Protein AF-A0A0M5KT79-F1 (afdb_monomer_lite)

Foldseek 3Di:
DLLLLLVVCVVVVAADEAEEQDPVVQVVSCVVRPPRYHYDHDDVVVVVVLLVRLVVPPAQAQEEEDEDQPHDLVSQLSNVVSYDAEYEYEHELVQQDCPVVDHDDPVPDDDGDDDDYEYEYEAAAPVQHGDDSNQSSVQSVVCRVVSYYYYDHDSPPVVSHHDD

Sequence (164 aa):
MLRPAVDELVRGGSTVIAVARSAADLQILAAEHPGTVTGIAVDYRDADRFLRLLQSVHTPASAAIVYIPSAEPAALSTLRSLVRGPVVQVLTSHVADPAGGEPFTFENLPQPPGQPWYRLVLGWSKTGAWHSPDEISAAAVAVLRQKRDGQLGELRPWTDRPEA

Secondary structure (DSSP, 8-state):
--HHHHHHHHHTT--EEEEES-HHHHHHHHHHSTTTEEEEE--TTSHHHHHHHHHT-SS-BS-EEEE-TT--HHHHHHHHHTBSS-EEEEEEGGGG-GGG-SPP-GGGSPPPSSSSEEEEEE-B-TTS-PPPHHHHHHHHHHHHHHTS-EEESB--SGGGPPP-

Radius of gyration: 16.09 Å; chains: 1; bounding box: 35×32×40 Å

Structure (mmCIF, N/CA/C/O backbone):
data_AF-A0A0M5KT79-F1
#
_entry.id   AF-A0A0M5KT79-F1
#
loop_
_atom_site.group_PDB
_atom_site.id
_atom_site.type_symbol
_atom_site.label_atom_id
_atom_site.label_alt_id
_atom_site.label_comp_id
_atom_site.label_asym_id
_atom_site.label_entity_id
_atom_site.label_seq_id
_atom_site.pdbx_PDB_ins_code
_atom_site.Cartn_x
_atom_site.Cartn_y
_atom_site.Cartn_z
_atom_site.occupancy
_atom_site.B_iso_or_equiv
_atom_site.auth_seq_id
_atom_site.auth_comp_id
_atom_site.auth_asym_id
_atom_site.auth_atom_id
_atom_site.pdbx_PDB_model_num
ATOM 1 N N . MET A 1 1 ? 7.516 0.289 5.147 1.00 86.06 1 MET A N 1
ATOM 2 C CA . MET A 1 1 ? 6.081 0.575 5.378 1.00 86.06 1 MET A CA 1
ATOM 3 C C . MET A 1 1 ? 5.668 1.686 4.424 1.00 86.06 1 MET A C 1
ATOM 5 O O . MET A 1 1 ? 6.500 2.544 4.160 1.00 86.06 1 MET A O 1
ATOM 9 N N . LEU A 1 2 ? 4.437 1.680 3.907 1.00 92.31 2 LEU A N 1
ATOM 10 C CA . LEU A 1 2 ? 3.915 2.733 3.021 1.00 92.31 2 LEU A CA 1
ATOM 11 C C . LEU A 1 2 ? 3.451 3.953 3.835 1.00 92.31 2 LEU A C 1
ATOM 13 O O . LEU A 1 2 ? 2.263 4.252 3.898 1.00 92.31 2 LEU A O 1
ATOM 17 N N . ARG A 1 3 ? 4.384 4.614 4.529 1.00 95.44 3 ARG A N 1
ATOM 18 C CA . ARG A 1 3 ? 4.072 5.733 5.431 1.00 95.44 3 ARG A CA 1
ATOM 19 C C . ARG A 1 3 ? 3.353 6.899 4.726 1.00 95.44 3 ARG A C 1
ATOM 21 O O . ARG A 1 3 ? 2.299 7.274 5.230 1.00 95.44 3 ARG A O 1
ATOM 28 N N . PRO A 1 4 ? 3.781 7.368 3.535 1.00 97.44 4 PRO A N 1
ATOM 29 C CA . PRO A 1 4 ? 3.063 8.445 2.846 1.00 97.44 4 PRO A CA 1
ATOM 30 C C . PRO A 1 4 ? 1.607 8.092 2.485 1.00 97.44 4 PRO A C 1
ATOM 32 O O . PRO A 1 4 ? 0.744 8.967 2.458 1.00 97.44 4 PRO A O 1
ATOM 35 N N . ALA A 1 5 ? 1.289 6.807 2.268 1.00 97.44 5 ALA A N 1
ATOM 36 C CA . ALA A 1 5 ? -0.093 6.374 2.038 1.00 97.44 5 ALA A CA 1
ATOM 37 C C . ALA A 1 5 ? -0.946 6.522 3.306 1.00 97.44 5 ALA A C 1
ATOM 39 O O . ALA A 1 5 ? -2.118 6.882 3.217 1.00 97.44 5 ALA A O 1
ATOM 40 N N . VAL A 1 6 ? -0.363 6.268 4.485 1.00 97.50 6 VAL A N 1
ATOM 41 C CA . VAL A 1 6 ? -1.035 6.500 5.771 1.00 97.50 6 VAL A CA 1
ATOM 42 C C . VAL A 1 6 ? -1.345 7.982 5.934 1.00 97.50 6 VAL A C 1
ATOM 44 O O . VAL A 1 6 ? -2.501 8.324 6.173 1.00 97.50 6 VAL A O 1
ATOM 47 N N . ASP A 1 7 ? -0.352 8.848 5.719 1.00 97.38 7 ASP A N 1
ATOM 48 C CA . ASP A 1 7 ? -0.519 10.301 5.826 1.00 97.38 7 ASP A CA 1
ATOM 49 C C . ASP A 1 7 ? -1.629 10.804 4.890 1.00 97.38 7 ASP A C 1
ATOM 51 O O . ASP A 1 7 ? -2.467 11.626 5.269 1.00 97.38 7 ASP A O 1
ATOM 55 N N . GLU A 1 8 ? -1.683 10.276 3.664 1.00 97.56 8 GLU A N 1
ATOM 56 C CA . GLU A 1 8 ? -2.728 10.624 2.708 1.00 97.56 8 GLU A CA 1
ATOM 57 C C . GLU A 1 8 ? -4.125 10.160 3.125 1.00 97.56 8 GLU A C 1
ATOM 59 O O . GLU A 1 8 ? -5.088 10.922 2.981 1.00 97.56 8 GLU A O 1
ATOM 64 N N . LEU A 1 9 ? -4.255 8.936 3.636 1.00 97.44 9 LEU A N 1
ATOM 65 C CA . LEU A 1 9 ? -5.536 8.397 4.088 1.00 97.44 9 LEU A CA 1
ATOM 66 C C . LEU A 1 9 ? -6.055 9.142 5.325 1.00 97.44 9 LEU A C 1
ATOM 68 O O . LEU A 1 9 ? -7.237 9.492 5.364 1.00 97.44 9 LEU A O 1
ATOM 72 N N . VAL A 1 10 ? -5.177 9.449 6.285 1.00 97.88 10 VAL A N 1
ATOM 73 C CA . VAL A 1 10 ? -5.517 10.230 7.487 1.00 97.88 10 VAL A CA 1
ATOM 74 C C . VAL A 1 10 ? -5.952 11.643 7.112 1.00 97.88 10 VAL A C 1
ATOM 76 O O . VAL A 1 10 ? -7.009 12.097 7.546 1.00 97.88 10 VAL A O 1
ATOM 79 N N . ARG A 1 11 ? -5.216 12.323 6.223 1.00 97.19 11 ARG A N 1
ATOM 80 C CA . ARG A 1 11 ? -5.609 13.642 5.695 1.00 97.19 11 ARG A CA 1
ATOM 81 C C . ARG A 1 11 ? -6.950 13.609 4.954 1.00 97.19 11 ARG A C 1
ATOM 83 O O . ARG A 1 11 ? -7.656 14.611 4.924 1.00 97.19 11 ARG A O 1
ATOM 90 N N . GLY A 1 12 ? -7.313 12.467 4.370 1.00 96.19 12 GLY A N 1
ATOM 91 C CA . GLY A 1 12 ? -8.632 12.214 3.785 1.00 96.19 12 GLY A CA 1
ATOM 92 C C . GLY A 1 12 ? -9.738 11.891 4.800 1.00 96.19 12 GLY A C 1
ATOM 93 O O . GLY A 1 12 ? -10.849 11.576 4.380 1.00 96.19 12 GLY A O 1
ATOM 94 N N . GLY A 1 13 ? -9.452 11.931 6.105 1.00 97.19 13 GLY A N 1
ATOM 95 C CA . GLY A 1 13 ? -10.401 11.660 7.189 1.00 97.19 13 GLY A CA 1
ATOM 96 C C . GLY A 1 13 ? -10.543 10.183 7.570 1.00 97.19 13 GLY A C 1
ATOM 97 O O . GLY A 1 13 ? -11.469 9.832 8.298 1.00 97.19 13 GLY A O 1
ATOM 98 N N . SER A 1 14 ? -9.666 9.303 7.078 1.00 96.69 14 SER A N 1
ATOM 99 C CA . SER A 1 14 ? -9.708 7.877 7.425 1.00 96.69 14 SER A CA 1
ATOM 100 C C . SER A 1 14 ? -8.984 7.599 8.740 1.00 96.69 14 SER A C 1
ATOM 102 O O . SER A 1 14 ? -7.947 8.192 9.027 1.00 96.69 14 SER A O 1
ATOM 104 N N . THR A 1 15 ? -9.477 6.625 9.503 1.00 96.38 15 THR A N 1
ATOM 105 C CA . THR A 1 15 ? -8.672 5.947 10.523 1.00 96.38 15 THR A CA 1
ATOM 106 C C . THR A 1 15 ? -7.890 4.809 9.872 1.00 96.38 15 THR A C 1
ATOM 108 O O . THR A 1 15 ? -8.377 4.157 8.945 1.00 96.38 15 THR A O 1
ATOM 111 N N . VAL A 1 16 ? -6.657 4.579 10.320 1.00 96.44 16 VAL A N 1
ATOM 112 C CA . VAL A 1 16 ? -5.735 3.636 9.679 1.00 96.44 16 VAL A CA 1
ATOM 113 C C . VAL A 1 16 ? -5.186 2.646 10.694 1.00 96.44 16 VAL A C 1
ATOM 115 O O . VAL A 1 16 ? -4.693 3.018 11.756 1.00 96.44 16 VAL A O 1
ATOM 118 N N . ILE A 1 17 ? -5.217 1.368 10.328 1.00 95.56 17 ILE A N 1
ATOM 119 C CA . ILE A 1 17 ? -4.467 0.322 11.020 1.00 95.56 17 ILE A CA 1
ATOM 120 C C . ILE A 1 17 ? -3.193 0.080 10.216 1.00 95.56 17 ILE A C 1
ATOM 122 O O . ILE A 1 17 ? -3.240 -0.451 9.106 1.00 95.56 17 ILE A O 1
ATOM 126 N N . ALA A 1 18 ? -2.059 0.509 10.760 1.00 95.56 18 ALA A N 1
ATOM 127 C CA . ALA A 1 18 ? -0.757 0.343 10.134 1.00 95.56 18 ALA A CA 1
ATOM 128 C C . ALA A 1 18 ? -0.108 -0.952 10.632 1.00 95.56 18 ALA A C 1
ATOM 130 O O . ALA A 1 18 ? 0.058 -1.154 11.833 1.00 95.56 18 ALA A O 1
ATOM 131 N N . VAL A 1 19 ? 0.281 -1.826 9.705 1.00 93.62 19 VAL A N 1
ATOM 132 C CA . VAL A 1 19 ? 0.884 -3.126 10.023 1.00 93.62 19 VAL A CA 1
ATOM 133 C C . VAL A 1 19 ? 2.290 -3.181 9.439 1.00 93.62 19 VAL A C 1
ATOM 135 O O . VAL A 1 19 ? 2.482 -2.991 8.237 1.00 93.62 19 VAL A O 1
ATOM 138 N N . ALA A 1 20 ? 3.289 -3.409 10.289 1.00 94.56 20 ALA A N 1
ATOM 139 C CA . ALA A 1 20 ? 4.694 -3.469 9.889 1.00 94.56 20 ALA A CA 1
ATOM 140 C C . ALA A 1 20 ? 5.531 -4.264 10.901 1.00 94.56 20 ALA A C 1
ATOM 142 O O . ALA A 1 20 ? 5.099 -4.514 12.020 1.00 94.56 20 ALA A O 1
ATOM 143 N N . ARG A 1 21 ? 6.768 -4.624 10.531 1.00 94.25 21 ARG A N 1
ATOM 144 C CA . ARG A 1 21 ? 7.691 -5.349 11.426 1.00 94.25 21 ARG A CA 1
ATOM 145 C C . ARG A 1 21 ? 8.261 -4.478 12.553 1.00 94.25 21 ARG A C 1
ATOM 147 O O . ARG A 1 21 ? 8.496 -4.981 13.645 1.00 94.25 21 ARG A O 1
ATOM 154 N N . SER A 1 22 ? 8.520 -3.195 12.287 1.00 95.94 22 SER A N 1
ATOM 155 C CA . SER A 1 22 ? 9.170 -2.286 13.241 1.00 95.94 22 SER A CA 1
ATOM 156 C C . SER A 1 22 ? 8.146 -1.684 14.201 1.00 95.94 22 SER A C 1
ATOM 158 O O . SER A 1 22 ? 7.347 -0.835 13.810 1.00 95.94 22 SER A O 1
ATOM 160 N N . ALA A 1 23 ? 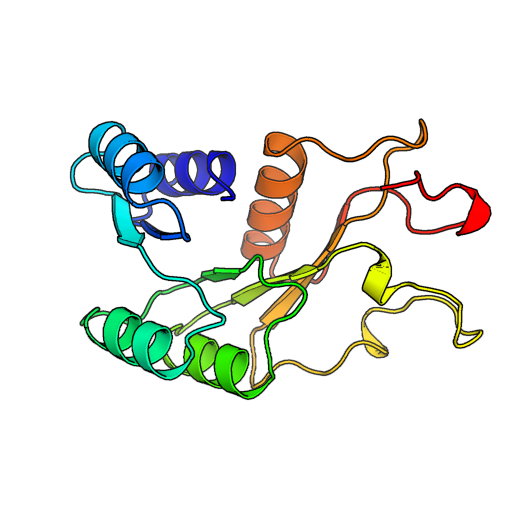8.180 -2.107 15.466 1.00 96.06 23 ALA A N 1
ATOM 161 C CA . ALA A 1 23 ? 7.346 -1.514 16.511 1.00 96.06 23 ALA A CA 1
ATOM 162 C C . ALA A 1 23 ? 7.689 -0.035 16.752 1.00 96.06 23 ALA A C 1
ATOM 164 O O . ALA A 1 23 ? 6.783 0.766 16.960 1.00 96.06 23 ALA A O 1
ATOM 165 N N . ALA A 1 24 ? 8.973 0.329 16.674 1.00 96.88 24 ALA A N 1
ATOM 166 C CA . ALA A 1 24 ? 9.430 1.704 16.861 1.00 96.88 24 ALA A CA 1
ATOM 167 C C . ALA A 1 24 ? 8.866 2.640 15.779 1.00 96.88 24 ALA A C 1
ATOM 169 O O . ALA A 1 24 ? 8.297 3.680 16.105 1.00 96.88 24 ALA A O 1
ATOM 170 N N . ASP A 1 25 ? 8.928 2.239 14.504 1.00 96.31 25 ASP A N 1
ATOM 171 C CA . ASP A 1 25 ? 8.399 3.056 13.400 1.00 96.31 25 ASP A CA 1
ATOM 172 C C . ASP A 1 25 ? 6.884 3.250 13.525 1.00 96.31 25 ASP A C 1
ATOM 174 O O . ASP A 1 25 ? 6.359 4.321 13.228 1.00 96.31 25 ASP A O 1
ATOM 178 N N . LEU A 1 26 ? 6.173 2.211 13.975 1.00 97.00 26 LEU A N 1
ATOM 179 C CA . LEU A 1 26 ? 4.730 2.264 14.200 1.00 97.00 26 LEU A CA 1
ATOM 180 C C . LEU A 1 26 ? 4.358 3.156 15.385 1.00 97.00 26 LEU A C 1
ATOM 182 O O . LEU A 1 26 ? 3.347 3.848 15.318 1.00 97.00 26 LEU A O 1
ATOM 186 N N . GLN A 1 27 ? 5.158 3.159 16.453 1.00 96.88 27 GLN A N 1
ATOM 187 C CA . GLN A 1 27 ? 4.960 4.060 17.590 1.00 96.88 27 GLN A CA 1
ATOM 188 C C . GLN A 1 27 ? 5.155 5.521 17.182 1.00 96.88 27 GLN A C 1
ATOM 190 O O . GLN A 1 27 ? 4.326 6.355 17.535 1.00 96.88 27 GLN A O 1
ATOM 195 N N . ILE A 1 28 ? 6.199 5.816 16.399 1.00 97.44 28 ILE A N 1
ATOM 196 C CA . ILE A 1 28 ? 6.429 7.155 15.838 1.00 97.44 28 ILE A CA 1
ATOM 197 C C . ILE A 1 28 ? 5.232 7.573 14.978 1.00 97.44 28 ILE A C 1
ATOM 199 O O . ILE A 1 28 ? 4.657 8.633 15.202 1.00 97.44 28 ILE A O 1
ATOM 203 N N . LEU A 1 29 ? 4.795 6.707 14.059 1.00 97.12 29 LEU A N 1
ATOM 204 C CA . LEU A 1 29 ? 3.662 6.996 13.181 1.00 97.12 29 LEU A CA 1
ATOM 205 C C . LEU A 1 29 ? 2.356 7.238 13.958 1.00 97.12 29 LEU A C 1
ATOM 207 O O . LEU A 1 29 ? 1.598 8.145 13.631 1.00 97.12 29 LEU A O 1
ATOM 211 N N . ALA A 1 30 ? 2.082 6.440 14.991 1.00 97.12 30 ALA A N 1
ATOM 212 C CA . ALA A 1 30 ? 0.899 6.622 15.828 1.00 97.12 30 ALA A CA 1
ATOM 213 C C . ALA A 1 30 ? 0.962 7.920 16.653 1.00 97.12 30 ALA A C 1
ATOM 215 O O . ALA A 1 30 ? -0.066 8.563 16.857 1.00 97.12 30 ALA A O 1
ATOM 216 N N . ALA A 1 31 ? 2.154 8.322 17.106 1.00 97.38 31 ALA A N 1
ATOM 217 C CA . ALA A 1 31 ? 2.356 9.572 17.836 1.00 97.38 31 ALA A CA 1
ATOM 218 C C . ALA A 1 31 ? 2.168 10.815 16.949 1.00 97.38 31 ALA A C 1
ATOM 220 O O . ALA A 1 31 ? 1.687 11.838 17.429 1.00 97.38 31 ALA A O 1
ATOM 221 N N . GLU A 1 32 ? 2.509 10.725 15.663 1.00 97.69 32 GLU A N 1
ATOM 222 C CA . GLU A 1 32 ? 2.282 11.791 14.678 1.00 97.69 32 GLU A CA 1
ATOM 223 C C . GLU A 1 32 ? 0.802 11.964 14.312 1.00 97.69 32 GLU A C 1
ATOM 225 O O . GLU A 1 32 ? 0.380 13.060 13.948 1.00 97.69 32 GLU A O 1
ATOM 230 N N . HIS A 1 33 ? 0.007 10.899 14.458 1.00 97.31 33 HIS A N 1
ATOM 231 C CA . HIS A 1 33 ? -1.411 10.851 14.090 1.00 97.31 33 HIS A CA 1
ATOM 232 C C . HIS A 1 33 ? -2.288 10.354 15.256 1.00 97.31 33 HIS A C 1
ATOM 234 O O . HIS A 1 33 ? -2.954 9.310 15.152 1.00 97.31 33 HIS A O 1
ATOM 240 N N . PRO A 1 34 ? -2.312 11.076 16.392 1.00 96.19 34 PRO A N 1
ATOM 241 C CA . PRO A 1 34 ? -2.954 10.607 17.613 1.00 96.19 34 PRO A CA 1
ATOM 242 C C . PRO A 1 34 ? -4.456 10.379 17.406 1.00 96.19 34 PRO A C 1
ATOM 244 O O . PRO A 1 34 ? -5.171 11.223 16.868 1.00 96.19 34 PRO A O 1
ATOM 247 N N . GLY A 1 35 ? -4.940 9.210 17.831 1.00 94.19 35 GLY A N 1
ATOM 248 C CA . GLY A 1 35 ? -6.353 8.824 17.739 1.00 94.19 35 GLY A CA 1
ATOM 249 C C . GLY A 1 35 ? -6.836 8.410 16.343 1.00 94.19 35 GLY A C 1
ATOM 250 O O . GLY A 1 35 ? -7.972 7.957 16.221 1.00 94.19 35 GLY A O 1
ATOM 251 N N . THR A 1 36 ? -6.000 8.514 15.304 1.00 96.69 36 THR A N 1
ATOM 252 C CA . THR A 1 36 ? -6.371 8.133 13.927 1.00 96.69 36 THR A CA 1
ATOM 253 C C . THR A 1 36 ? -5.563 6.957 13.391 1.00 96.69 36 THR A C 1
ATOM 255 O O . THR A 1 36 ? -6.098 6.184 12.596 1.00 96.69 36 THR A O 1
ATOM 258 N N . VAL A 1 37 ? -4.326 6.759 13.861 1.00 96.69 37 VAL A N 1
ATOM 259 C CA . VAL A 1 37 ? -3.491 5.609 13.488 1.00 96.69 37 VAL A CA 1
ATOM 260 C C . VAL A 1 37 ? -3.334 4.634 14.654 1.00 96.69 37 VAL A C 1
ATOM 262 O O . VAL A 1 37 ? -2.928 5.007 15.751 1.00 96.69 37 VAL A O 1
ATOM 265 N N . THR A 1 38 ? -3.609 3.354 14.396 1.00 95.06 38 THR A N 1
ATOM 266 C CA . THR A 1 38 ? -3.293 2.237 15.299 1.00 95.06 38 THR A CA 1
ATOM 267 C C .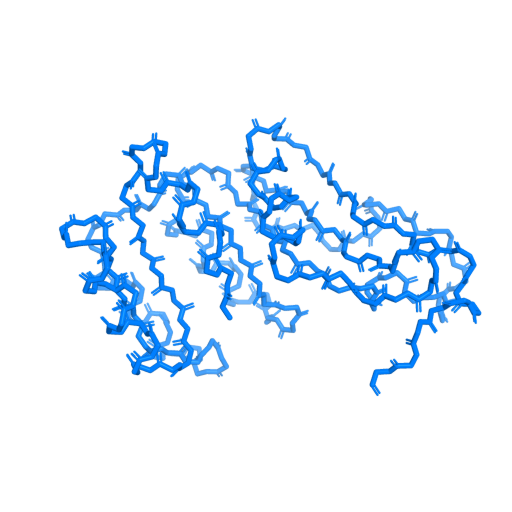 THR A 1 38 ? -2.210 1.365 14.672 1.00 95.06 38 THR A C 1
ATOM 269 O O . THR A 1 38 ? -2.399 0.824 13.585 1.00 95.06 38 THR A O 1
ATOM 272 N N . GLY A 1 39 ? -1.066 1.224 15.343 1.00 94.75 39 GLY A N 1
ATOM 273 C CA . GLY A 1 39 ? 0.046 0.396 14.874 1.00 94.75 39 GLY A CA 1
ATOM 274 C C . GLY A 1 39 ? -0.022 -1.043 15.392 1.00 94.75 39 GLY A C 1
ATOM 275 O O . GLY A 1 39 ? -0.207 -1.260 16.586 1.00 94.75 39 GLY A O 1
ATOM 276 N N . ILE A 1 40 ? 0.189 -2.028 14.515 1.00 94.00 40 ILE A N 1
ATOM 277 C CA . ILE A 1 40 ? 0.316 -3.449 14.866 1.00 94.00 40 ILE A CA 1
ATOM 278 C C . ILE A 1 40 ? 1.674 -3.961 14.385 1.00 94.00 40 ILE A C 1
ATOM 280 O O . ILE A 1 40 ? 1.917 -4.112 13.185 1.00 94.00 40 ILE A O 1
ATOM 284 N N . ALA A 1 41 ? 2.566 -4.231 15.339 1.00 95.38 41 ALA A N 1
ATOM 285 C CA . ALA A 1 41 ? 3.907 -4.725 15.059 1.00 95.38 41 ALA A CA 1
ATOM 286 C C . ALA A 1 41 ? 3.901 -6.247 14.856 1.00 95.38 41 ALA A C 1
ATOM 288 O O . ALA A 1 41 ? 3.804 -7.010 15.822 1.00 95.38 41 ALA A O 1
ATOM 289 N N . VAL A 1 42 ? 3.996 -6.695 13.604 1.00 92.38 42 VAL A N 1
ATOM 290 C CA . VAL A 1 42 ? 4.007 -8.119 13.251 1.00 92.38 42 VAL A CA 1
ATOM 291 C C . VAL A 1 42 ? 4.669 -8.367 11.894 1.00 92.38 42 VAL A C 1
ATOM 293 O O . VAL A 1 42 ? 4.592 -7.546 10.979 1.00 92.38 42 VAL A O 1
ATOM 296 N N . ASP A 1 43 ? 5.342 -9.511 11.764 1.00 89.81 43 ASP A N 1
ATOM 297 C CA . ASP A 1 43 ? 5.834 -10.026 10.486 1.00 89.81 43 ASP A CA 1
ATOM 298 C C . ASP A 1 43 ? 4.765 -10.936 9.877 1.00 89.81 43 ASP A C 1
ATOM 300 O O . ASP A 1 43 ? 4.328 -11.886 10.521 1.00 89.81 43 ASP A O 1
ATOM 304 N N . TYR A 1 44 ? 4.351 -10.668 8.637 1.00 84.75 44 TYR A N 1
ATOM 305 C CA . TYR A 1 44 ? 3.343 -11.485 7.952 1.00 84.75 44 TYR A CA 1
ATOM 306 C C . TYR A 1 44 ? 3.816 -12.926 7.698 1.00 84.75 44 TYR A C 1
ATOM 308 O O . TYR A 1 44 ? 2.996 -13.788 7.395 1.00 84.75 44 TYR A O 1
ATOM 316 N N . ARG A 1 45 ? 5.127 -13.188 7.807 1.00 85.06 45 ARG A N 1
ATOM 317 C CA . ARG A 1 45 ? 5.715 -14.531 7.691 1.00 85.06 45 ARG A CA 1
ATOM 318 C C . ARG A 1 45 ? 5.447 -15.408 8.917 1.00 85.06 45 ARG A C 1
ATOM 320 O O . ARG A 1 45 ? 5.522 -16.624 8.810 1.00 85.06 45 ARG A O 1
ATOM 327 N N . ASP A 1 46 ? 5.109 -14.813 10.060 1.00 87.88 46 ASP A N 1
ATOM 328 C CA . ASP A 1 46 ? 4.550 -15.533 11.209 1.00 87.88 46 ASP A CA 1
ATOM 329 C C . ASP A 1 46 ? 3.024 -15.531 11.068 1.00 87.88 46 ASP A C 1
ATOM 331 O O . ASP A 1 46 ? 2.329 -14.699 11.658 1.00 87.88 46 ASP A O 1
ATOM 335 N N . ALA A 1 47 ? 2.517 -16.416 10.201 1.00 80.31 47 ALA A N 1
ATOM 336 C CA . ALA A 1 47 ? 1.108 -16.447 9.819 1.00 80.31 47 ALA A CA 1
ATOM 337 C C . ALA A 1 47 ? 0.199 -16.519 11.054 1.00 80.31 47 ALA A C 1
ATOM 339 O O . ALA A 1 47 ? -0.651 -15.657 11.238 1.00 80.31 47 ALA A O 1
ATOM 340 N N . ASP A 1 48 ? 0.432 -17.457 11.970 1.00 84.56 48 ASP A N 1
ATOM 341 C CA . ASP A 1 48 ?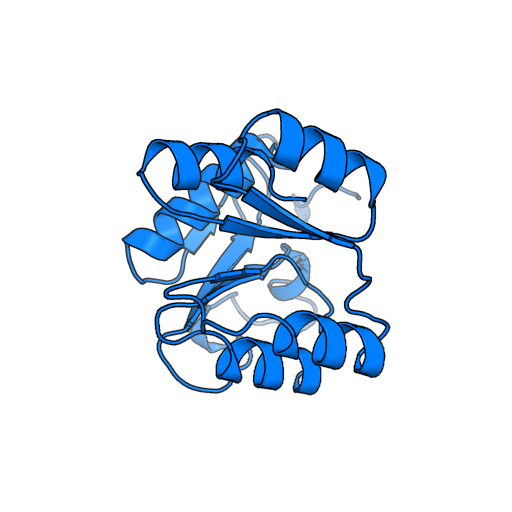 -0.388 -17.624 13.172 1.00 84.56 48 ASP A CA 1
ATOM 342 C C . ASP A 1 48 ? -0.458 -16.360 14.036 1.00 84.56 48 ASP A C 1
ATOM 344 O O . ASP A 1 48 ? -1.531 -15.966 14.508 1.00 84.56 48 ASP A O 1
ATOM 348 N N . ARG A 1 49 ? 0.678 -15.690 14.257 1.00 89.06 49 ARG A N 1
ATOM 349 C CA . ARG A 1 49 ? 0.704 -14.442 15.025 1.00 89.06 49 ARG A CA 1
ATOM 350 C C . ARG A 1 49 ? 0.055 -13.290 14.268 1.00 89.06 49 ARG A C 1
ATOM 352 O O . ARG A 1 49 ? -0.664 -12.505 14.887 1.00 89.06 49 ARG A O 1
ATOM 359 N N . PHE A 1 50 ? 0.293 -13.193 12.964 1.00 85.94 50 PHE A N 1
ATOM 360 C CA . PHE A 1 50 ? -0.319 -12.201 12.083 1.00 85.94 50 PHE A CA 1
ATOM 361 C C . PHE A 1 50 ? -1.844 -12.293 12.130 1.00 85.94 50 PHE A C 1
ATOM 363 O O . PHE A 1 50 ? -2.515 -11.294 12.388 1.00 85.94 50 PHE A O 1
ATOM 370 N N . LEU A 1 51 ? -2.381 -13.506 11.996 1.00 82.06 51 LEU A N 1
ATOM 371 C CA . LEU A 1 51 ? -3.811 -13.791 12.057 1.00 82.06 51 LEU A CA 1
ATOM 372 C C . LEU A 1 51 ? -4.415 -13.379 13.398 1.00 82.06 51 LEU A C 1
ATOM 374 O O . LEU A 1 51 ? -5.364 -12.597 13.425 1.00 82.06 51 LEU A O 1
ATOM 378 N N . ARG A 1 52 ? -3.837 -13.845 14.512 1.00 87.50 52 ARG A N 1
ATOM 379 C CA . ARG A 1 52 ? -4.340 -13.522 15.857 1.00 87.50 52 ARG A CA 1
ATOM 380 C C . ARG A 1 52 ? -4.357 -12.021 16.124 1.00 87.50 52 ARG A C 1
ATOM 382 O O . ARG A 1 52 ? -5.326 -11.508 16.678 1.00 87.50 52 ARG A O 1
ATOM 389 N N . LEU A 1 53 ? -3.293 -11.313 15.740 1.00 89.44 53 LEU A N 1
ATOM 390 C CA . LEU A 1 53 ? -3.208 -9.873 15.971 1.00 89.44 53 LEU A CA 1
ATOM 391 C C . LEU A 1 53 ? -4.210 -9.105 15.115 1.00 89.44 53 LEU A C 1
ATOM 393 O O . LEU A 1 53 ? -4.891 -8.226 15.638 1.00 89.44 53 LEU A O 1
ATOM 397 N N . LEU A 1 54 ? -4.367 -9.452 13.839 1.00 82.56 54 LEU A N 1
ATOM 398 C CA . LEU A 1 54 ? -5.366 -8.785 13.011 1.00 82.56 54 LEU A CA 1
ATOM 399 C C . LEU A 1 54 ? -6.809 -9.104 13.436 1.00 82.56 54 LEU A C 1
ATOM 401 O O . LEU A 1 54 ? -7.659 -8.224 13.374 1.00 82.56 54 LEU A O 1
ATOM 405 N N . GLN A 1 55 ? -7.086 -10.314 13.929 1.00 83.75 55 GLN A N 1
ATOM 406 C CA . GLN A 1 55 ? -8.400 -10.684 14.477 1.00 83.75 55 GLN A CA 1
ATOM 407 C C . GLN A 1 55 ? -8.732 -9.969 15.793 1.00 83.75 55 GLN A C 1
ATOM 409 O O . GLN A 1 55 ? -9.906 -9.811 16.122 1.00 83.75 55 GLN A O 1
ATOM 414 N N . SER A 1 56 ? -7.720 -9.518 16.544 1.00 85.69 56 SER A N 1
ATOM 415 C CA . SER A 1 56 ? -7.934 -8.703 17.750 1.00 85.69 56 SER A CA 1
ATOM 416 C C . SER A 1 56 ? -8.501 -7.313 17.440 1.00 85.69 56 SER A C 1
ATOM 418 O O . SER A 1 56 ? -9.049 -6.653 18.321 1.00 85.69 56 SER A O 1
ATOM 420 N N . VAL A 1 57 ? -8.440 -6.881 16.177 1.00 82.44 57 VAL A N 1
ATOM 421 C CA . VAL A 1 57 ? -9.116 -5.672 15.715 1.00 82.44 57 VAL A CA 1
ATOM 422 C C . VAL A 1 57 ? -10.610 -5.968 15.553 1.00 82.44 57 VAL A C 1
ATOM 424 O O . VAL A 1 57 ? -11.032 -6.664 14.635 1.00 82.44 57 VAL A O 1
ATOM 427 N N . HIS A 1 58 ? -11.434 -5.400 16.432 1.00 68.50 58 HIS A N 1
ATOM 428 C CA . HIS A 1 58 ? -12.873 -5.692 16.491 1.00 68.50 58 HIS A CA 1
ATOM 429 C C . HIS A 1 58 ? -13.705 -5.165 15.308 1.00 68.50 58 HIS A C 1
ATOM 431 O O . HIS A 1 58 ? -14.852 -5.579 15.136 1.00 68.50 58 HIS A O 1
ATOM 437 N N . THR A 1 59 ? -13.146 -4.280 14.480 1.00 79.88 59 THR A N 1
ATOM 438 C CA . THR A 1 59 ? -13.863 -3.660 13.360 1.00 79.88 59 THR A CA 1
ATOM 439 C C . THR A 1 59 ? -13.198 -4.025 12.036 1.00 79.88 59 THR A C 1
ATOM 441 O O . THR A 1 59 ? -12.052 -3.630 11.814 1.00 79.88 59 THR A O 1
ATOM 444 N N . PRO A 1 60 ? -13.905 -4.720 11.124 1.00 83.94 60 PRO A N 1
ATOM 445 C CA . PRO A 1 60 ? -13.396 -4.971 9.782 1.00 83.94 60 PRO A CA 1
ATOM 446 C C . PRO A 1 60 ? -13.076 -3.666 9.052 1.00 83.94 60 PRO A C 1
ATOM 448 O O . PRO A 1 60 ? -13.879 -2.727 9.066 1.00 83.94 60 PRO A O 1
ATOM 451 N N . ALA A 1 61 ? -11.934 -3.623 8.371 1.00 91.06 61 ALA A N 1
ATOM 452 C CA . ALA A 1 61 ? -11.517 -2.450 7.617 1.00 91.06 61 ALA A CA 1
ATOM 453 C C . ALA A 1 61 ? -12.435 -2.228 6.404 1.00 91.06 61 ALA A C 1
ATOM 455 O O . ALA A 1 61 ? -12.892 -3.175 5.761 1.00 91.06 61 ALA A O 1
ATOM 456 N N . SER A 1 62 ? -12.707 -0.974 6.049 1.00 94.19 62 SER A N 1
ATOM 457 C CA . SER A 1 62 ? -13.493 -0.643 4.851 1.00 94.19 62 SER A CA 1
ATOM 458 C C . SER A 1 62 ? -12.702 -0.830 3.553 1.00 94.19 62 SER A C 1
ATOM 460 O O . SER A 1 62 ? -13.303 -1.008 2.498 1.00 94.19 62 SER A O 1
ATOM 462 N N . ALA A 1 63 ? -11.372 -0.817 3.630 1.00 95.62 63 ALA A N 1
ATOM 463 C CA . ALA A 1 63 ? -10.439 -0.965 2.522 1.00 95.62 63 ALA A CA 1
ATOM 464 C C . ALA A 1 63 ? -9.054 -1.384 3.046 1.00 95.62 63 ALA A C 1
ATOM 466 O O . ALA A 1 63 ? -8.774 -1.220 4.234 1.00 95.62 63 ALA A O 1
ATOM 467 N N . ALA A 1 64 ? -8.177 -1.879 2.170 1.00 95.00 64 ALA A N 1
ATOM 468 C CA . ALA A 1 64 ? -6.783 -2.155 2.521 1.00 95.00 64 ALA A CA 1
ATOM 469 C C . ALA A 1 64 ? -5.813 -1.866 1.370 1.00 95.00 64 ALA A C 1
ATOM 471 O O . ALA A 1 64 ? -6.143 -2.063 0.204 1.00 95.00 64 ALA A O 1
ATOM 472 N N . ILE A 1 65 ? -4.591 -1.460 1.720 1.00 96.06 65 ILE A N 1
ATOM 473 C CA . ILE A 1 65 ? -3.427 -1.434 0.828 1.00 96.06 65 ILE A CA 1
ATOM 474 C C . ILE A 1 65 ? -2.383 -2.363 1.439 1.00 96.06 65 ILE A C 1
ATOM 476 O O . ILE A 1 65 ? -2.028 -2.210 2.608 1.00 96.06 65 ILE A O 1
ATOM 480 N N . VAL A 1 66 ? -1.897 -3.331 0.666 1.00 93.19 66 VAL A N 1
ATOM 481 C CA . VAL A 1 66 ? -1.021 -4.393 1.165 1.00 93.19 66 VAL A CA 1
ATOM 482 C C . VAL A 1 66 ? 0.246 -4.474 0.330 1.00 93.19 66 VAL A C 1
ATOM 484 O O . VAL A 1 66 ? 0.194 -4.679 -0.878 1.00 93.19 66 VAL A O 1
ATOM 487 N N . TYR A 1 67 ? 1.402 -4.324 0.976 1.00 92.69 67 TYR A N 1
ATOM 488 C CA . TYR A 1 67 ? 2.707 -4.539 0.352 1.00 92.69 67 TYR A CA 1
ATOM 489 C C . TYR A 1 67 ? 3.353 -5.790 0.942 1.00 92.69 67 TYR A C 1
ATOM 491 O O . TYR A 1 67 ? 4.116 -5.733 1.905 1.00 92.69 67 TYR A O 1
ATOM 499 N N . ILE A 1 68 ? 2.970 -6.931 0.376 1.00 84.12 68 ILE A N 1
ATOM 500 C CA . ILE A 1 68 ? 3.402 -8.271 0.782 1.00 84.12 68 ILE A CA 1
ATOM 501 C C . ILE A 1 68 ? 3.707 -9.097 -0.477 1.00 84.12 68 ILE A C 1
ATOM 503 O O . ILE A 1 68 ? 2.965 -10.017 -0.817 1.00 84.12 68 ILE A O 1
ATOM 507 N N . PRO A 1 69 ? 4.769 -8.742 -1.224 1.00 78.06 69 PRO A N 1
ATOM 508 C CA . PRO A 1 69 ? 5.021 -9.302 -2.554 1.00 78.06 69 PRO A CA 1
ATOM 509 C C . PRO A 1 69 ? 5.261 -10.820 -2.551 1.00 78.06 69 PRO A C 1
ATOM 511 O O . PRO A 1 69 ? 5.081 -11.459 -3.579 1.00 78.06 69 PRO A O 1
ATOM 514 N N . SER A 1 70 ? 5.622 -11.398 -1.404 1.00 79.00 70 SER A N 1
ATOM 515 C CA . SER A 1 70 ? 5.835 -12.836 -1.211 1.00 79.00 70 SER A CA 1
ATOM 516 C C . SER A 1 70 ? 4.858 -13.455 -0.203 1.00 79.00 70 SER A C 1
ATOM 518 O O . SER A 1 70 ? 5.205 -14.423 0.468 1.00 79.00 70 SER A O 1
ATOM 520 N N . ALA A 1 71 ? 3.669 -12.872 -0.016 1.00 78.06 71 ALA A N 1
ATOM 521 C CA . ALA A 1 71 ? 2.663 -13.483 0.848 1.00 78.06 71 ALA A CA 1
ATOM 522 C C . ALA A 1 71 ? 2.104 -14.772 0.243 1.00 78.06 71 ALA A C 1
ATOM 524 O O . ALA A 1 71 ? 1.737 -14.825 -0.930 1.00 78.06 71 ALA A O 1
ATOM 525 N N . GLU A 1 72 ? 1.967 -15.784 1.092 1.00 80.12 72 GLU A N 1
ATOM 526 C CA . GLU A 1 72 ? 1.300 -17.028 0.738 1.00 80.12 72 GLU A CA 1
ATOM 527 C C . GLU A 1 72 ? -0.219 -16.824 0.559 1.00 80.12 72 GLU A C 1
ATOM 529 O O . GLU A 1 72 ? -0.817 -15.964 1.223 1.00 80.12 72 GLU A O 1
ATOM 534 N N . PRO A 1 73 ? -0.892 -17.648 -0.269 1.00 80.12 73 PRO A N 1
ATOM 535 C CA . PRO A 1 73 ? -2.337 -17.552 -0.497 1.00 80.12 73 PRO A CA 1
ATOM 536 C C . PRO A 1 73 ? -3.191 -17.570 0.782 1.00 80.12 73 PRO A C 1
ATOM 538 O O . PRO A 1 73 ? -4.226 -16.900 0.847 1.00 80.12 73 PRO A O 1
ATOM 541 N N . ALA A 1 74 ? -2.760 -18.293 1.821 1.00 76.69 74 ALA A N 1
ATOM 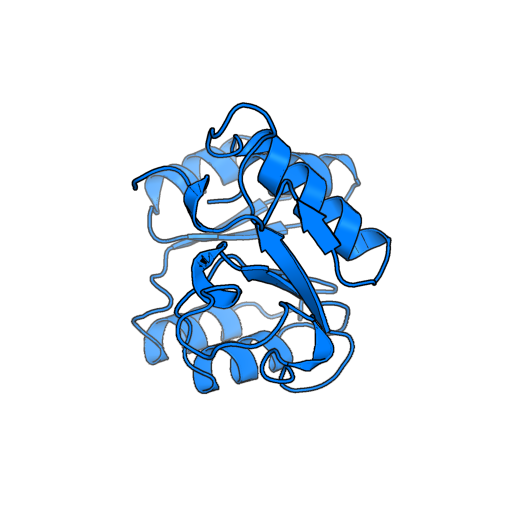542 C CA . ALA A 1 74 ? -3.456 -18.358 3.108 1.00 76.69 74 ALA A CA 1
ATOM 543 C C . ALA A 1 74 ? -3.455 -17.005 3.850 1.00 76.69 74 ALA A C 1
ATOM 545 O O . ALA A 1 74 ? -4.482 -16.588 4.398 1.00 76.69 74 ALA A O 1
ATOM 546 N N . ALA A 1 75 ? -2.333 -16.278 3.810 1.00 79.62 75 ALA A N 1
ATOM 547 C CA . ALA A 1 75 ? -2.223 -14.946 4.400 1.00 79.62 75 ALA A CA 1
ATOM 548 C C . ALA A 1 75 ? -3.124 -13.939 3.666 1.00 79.62 75 ALA A C 1
ATOM 550 O O . ALA A 1 75 ? -3.836 -13.164 4.307 1.00 79.62 75 ALA A O 1
ATOM 551 N N . LEU A 1 76 ? -3.164 -14.001 2.329 1.00 83.69 76 LEU A N 1
ATOM 552 C CA . LEU A 1 76 ? -4.050 -13.164 1.509 1.00 83.69 76 LEU A CA 1
ATOM 553 C C . LEU A 1 76 ? -5.531 -13.465 1.766 1.00 83.69 76 LEU A C 1
ATOM 555 O O . LEU A 1 76 ? -6.334 -12.542 1.896 1.00 83.69 76 LEU A O 1
ATOM 559 N N . SER A 1 77 ? -5.885 -14.746 1.890 1.00 82.62 77 SER A N 1
ATOM 560 C CA . SER A 1 77 ? -7.260 -15.181 2.167 1.00 82.62 77 SER A CA 1
ATOM 561 C C . SER A 1 77 ? -7.749 -14.692 3.524 1.00 82.62 77 SER A C 1
ATOM 563 O O . SER A 1 77 ? -8.894 -14.259 3.653 1.00 82.62 77 SER A O 1
ATOM 565 N N . THR A 1 78 ? -6.880 -14.687 4.535 1.00 80.00 78 THR A N 1
ATOM 566 C CA . THR A 1 78 ? -7.280 -14.135 5.829 1.00 80.00 78 THR A CA 1
ATOM 567 C C . THR A 1 78 ? -7.317 -12.616 5.819 1.00 80.00 78 THR A C 1
ATOM 569 O O . THR A 1 78 ? -8.242 -12.025 6.364 1.00 80.00 78 THR A O 1
ATOM 572 N N . LEU A 1 79 ? -6.376 -11.949 5.152 1.00 84.12 79 LEU A N 1
ATOM 573 C CA . LEU A 1 79 ? -6.473 -10.502 5.003 1.00 84.12 79 LEU A CA 1
ATOM 574 C C . LEU A 1 79 ? -7.795 -10.109 4.334 1.00 84.12 79 LEU A C 1
ATOM 576 O O . LEU A 1 79 ? -8.462 -9.182 4.790 1.00 84.12 79 LEU A O 1
ATOM 580 N N . ARG A 1 80 ? -8.221 -10.856 3.307 1.00 86.75 80 ARG A N 1
ATOM 581 C CA . ARG A 1 80 ? -9.516 -10.637 2.662 1.00 86.75 80 ARG A CA 1
ATOM 582 C C . ARG A 1 80 ? -10.669 -10.683 3.659 1.00 86.75 80 ARG A C 1
ATOM 584 O O . ARG A 1 80 ? -11.543 -9.826 3.559 1.00 86.75 80 ARG A O 1
ATOM 591 N N . SER A 1 81 ? -10.702 -11.655 4.573 1.00 84.88 81 SER A N 1
ATOM 592 C CA . SER A 1 81 ? -11.832 -11.835 5.499 1.00 84.88 81 SER A CA 1
ATOM 593 C C . SER A 1 81 ? -11.974 -10.694 6.513 1.00 84.88 81 SER A C 1
ATOM 595 O O . SER A 1 81 ? -13.052 -10.494 7.070 1.00 84.88 81 SER A O 1
ATOM 597 N N . LEU A 1 82 ? -10.916 -9.904 6.704 1.00 86.44 82 LEU A N 1
ATOM 598 C CA . LEU A 1 82 ? -10.871 -8.770 7.628 1.00 86.44 82 LEU A CA 1
ATOM 599 C C . LEU A 1 82 ? -11.183 -7.421 6.962 1.00 86.44 82 LEU A C 1
ATOM 601 O O . LEU A 1 82 ? -11.284 -6.401 7.647 1.00 86.44 82 LEU A O 1
ATOM 605 N N . VAL A 1 83 ? -11.360 -7.400 5.639 1.00 90.81 83 VAL A N 1
ATOM 606 C CA . VAL A 1 83 ? -11.641 -6.191 4.856 1.00 90.81 83 VAL A CA 1
ATOM 607 C C . VAL A 1 83 ? -13.014 -6.325 4.203 1.00 90.81 83 VAL A C 1
ATOM 609 O O . VAL A 1 83 ? -13.314 -7.312 3.545 1.00 90.81 83 VAL A O 1
ATOM 612 N N . ARG A 1 84 ? -13.894 -5.337 4.349 1.00 90.12 84 ARG A N 1
ATOM 613 C CA . ARG A 1 84 ? -15.233 -5.367 3.732 1.00 90.12 84 ARG A CA 1
ATOM 614 C C . ARG A 1 84 ? -15.229 -4.885 2.286 1.00 90.12 84 ARG A C 1
ATOM 616 O O . ARG A 1 84 ? -15.988 -5.405 1.474 1.00 90.12 84 ARG A O 1
ATOM 623 N N . GLY A 1 85 ? -14.404 -3.893 1.975 1.00 92.38 85 GLY A N 1
ATOM 624 C CA . GLY A 1 85 ? -14.361 -3.267 0.658 1.00 92.38 85 GLY A CA 1
ATOM 625 C C . GLY A 1 85 ? -13.097 -3.609 -0.133 1.00 92.38 85 GLY A C 1
ATOM 626 O O . GLY A 1 85 ? -12.621 -4.742 -0.056 1.00 92.38 85 GLY A O 1
ATOM 627 N N . PRO A 1 86 ? -12.594 -2.664 -0.946 1.00 94.69 86 PRO A N 1
ATOM 628 C CA . PRO A 1 86 ? -11.516 -2.929 -1.884 1.00 94.69 86 PRO A CA 1
ATOM 629 C C . PRO A 1 86 ? -10.180 -3.179 -1.189 1.00 94.69 86 PRO A C 1
ATOM 631 O O . PRO A 1 86 ? -9.791 -2.456 -0.270 1.00 94.69 86 PRO A O 1
ATOM 634 N N . VAL A 1 87 ? -9.456 -4.176 -1.688 1.00 94.00 87 VAL A N 1
ATOM 635 C CA . VAL A 1 87 ? -8.054 -4.424 -1.343 1.00 94.00 87 VAL A CA 1
ATOM 636 C 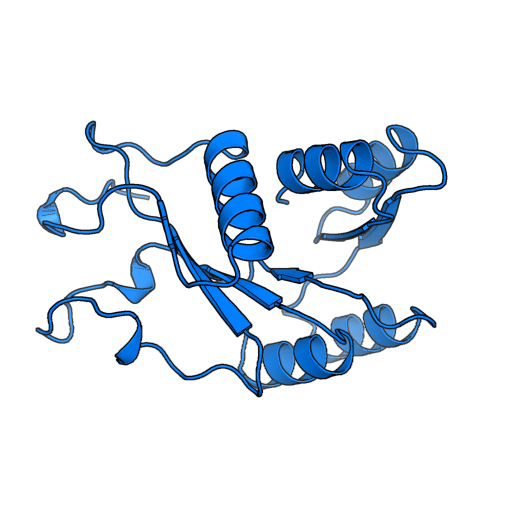C . VAL A 1 87 ? -7.180 -4.038 -2.529 1.00 94.00 87 VAL A C 1
ATOM 638 O O . VAL A 1 87 ? -7.509 -4.365 -3.664 1.00 94.00 87 VAL A O 1
ATOM 641 N N . VAL A 1 88 ? -6.068 -3.357 -2.272 1.00 94.94 88 VAL A N 1
ATOM 642 C CA . VAL A 1 88 ? -5.016 -3.094 -3.255 1.00 94.94 88 VAL A CA 1
ATOM 643 C C . VAL A 1 88 ? -3.762 -3.840 -2.855 1.00 94.94 88 VAL A C 1
ATOM 645 O O . VAL A 1 88 ? -3.165 -3.537 -1.824 1.00 94.94 88 VAL A O 1
ATOM 648 N N . GLN A 1 89 ? -3.335 -4.783 -3.684 1.00 93.50 89 GLN A N 1
ATOM 649 C CA . GLN A 1 89 ? -2.065 -5.473 -3.519 1.00 93.50 89 GLN A CA 1
ATOM 650 C C . GLN A 1 89 ? -0.976 -4.792 -4.339 1.00 93.50 89 GLN A C 1
ATOM 652 O O . GLN A 1 89 ? -1.059 -4.710 -5.562 1.00 93.50 89 GLN A O 1
ATOM 657 N N . VAL A 1 90 ? 0.059 -4.325 -3.652 1.00 94.69 90 VAL A N 1
ATOM 658 C CA . VAL A 1 90 ? 1.257 -3.750 -4.255 1.00 94.69 90 VAL A CA 1
ATOM 659 C C . VAL A 1 90 ? 2.252 -4.877 -4.522 1.00 94.69 90 VAL A C 1
ATOM 661 O O . VAL A 1 90 ? 2.689 -5.571 -3.601 1.00 94.69 90 VAL A O 1
ATOM 664 N N . LEU A 1 91 ? 2.591 -5.061 -5.793 1.00 92.69 91 LEU A N 1
ATOM 665 C CA . LEU A 1 91 ? 3.455 -6.109 -6.324 1.00 92.69 91 LEU A CA 1
ATOM 666 C C . LEU A 1 91 ? 4.714 -5.483 -6.923 1.00 92.69 91 LEU A C 1
ATOM 668 O O . LEU A 1 91 ? 4.659 -4.406 -7.510 1.00 92.69 91 LEU A O 1
ATOM 672 N N . THR A 1 92 ? 5.853 -6.156 -6.799 1.00 92.00 92 THR A N 1
ATOM 673 C CA . THR A 1 92 ? 7.097 -5.715 -7.446 1.00 92.00 92 THR A CA 1
ATOM 674 C C . THR A 1 92 ? 7.116 -6.116 -8.919 1.00 92.00 92 THR A C 1
ATOM 676 O O . THR A 1 92 ? 6.361 -6.993 -9.338 1.00 92.00 92 THR A O 1
ATOM 679 N N . SER A 1 93 ? 8.036 -5.542 -9.697 1.00 90.62 93 SER A N 1
ATOM 680 C CA . SER A 1 93 ? 8.237 -5.874 -11.116 1.00 90.62 93 SER A CA 1
ATOM 681 C C . SER A 1 93 ? 8.513 -7.354 -11.373 1.00 90.62 93 SER A C 1
ATOM 683 O O . SER A 1 93 ? 8.325 -7.811 -12.493 1.00 90.62 93 SER A O 1
ATOM 685 N N . HIS A 1 94 ? 8.906 -8.128 -10.357 1.00 88.50 94 HIS A N 1
ATOM 686 C CA . HIS A 1 94 ? 9.167 -9.562 -10.485 1.00 88.50 94 HIS A CA 1
ATOM 687 C C . HIS A 1 94 ? 7.953 -10.364 -10.974 1.00 88.50 94 HIS A C 1
ATOM 689 O O . HIS A 1 94 ? 8.122 -11.345 -11.685 1.00 88.50 94 HIS A O 1
ATOM 695 N N . VAL A 1 95 ? 6.723 -9.918 -10.692 1.00 86.38 95 VAL A N 1
ATOM 696 C CA . VAL A 1 95 ? 5.516 -10.578 -11.232 1.00 86.38 95 VAL A CA 1
ATOM 697 C C . VAL A 1 95 ? 5.372 -10.422 -12.750 1.00 86.38 95 VAL A C 1
ATOM 699 O O . VAL A 1 95 ? 4.531 -11.071 -13.363 1.00 86.38 95 VAL A O 1
ATOM 702 N N . ALA A 1 96 ? 6.176 -9.544 -13.350 1.00 86.12 96 ALA A N 1
ATOM 703 C CA . ALA A 1 96 ? 6.268 -9.325 -14.781 1.00 86.12 96 ALA A CA 1
ATOM 704 C C . ALA A 1 96 ? 7.540 -9.942 -15.390 1.00 86.12 96 ALA A C 1
ATOM 706 O O . ALA A 1 96 ? 7.853 -9.614 -16.532 1.00 86.12 96 ALA A O 1
ATOM 707 N N . ASP A 1 97 ? 8.290 -10.785 -14.677 1.00 86.38 97 ASP A N 1
ATOM 708 C CA . ASP A 1 97 ? 9.505 -11.420 -15.205 1.00 86.38 97 ASP A CA 1
ATOM 709 C C . ASP A 1 97 ? 9.193 -12.252 -16.473 1.00 86.38 97 ASP A C 1
ATOM 711 O O . ASP A 1 97 ? 8.319 -13.124 -16.443 1.00 86.38 97 ASP A O 1
ATOM 715 N N . PRO A 1 98 ? 9.859 -11.985 -17.615 1.00 74.25 98 PRO A N 1
ATOM 716 C CA . PRO A 1 98 ? 9.619 -12.678 -18.874 1.00 74.25 98 PRO A CA 1
ATOM 717 C C . PRO A 1 98 ? 10.201 -14.096 -18.930 1.00 74.25 98 PRO A C 1
ATOM 719 O O . PRO A 1 98 ? 10.139 -14.694 -19.999 1.00 74.25 98 PRO A O 1
ATOM 722 N N . ALA A 1 99 ? 10.747 -14.666 -17.848 1.00 67.88 99 ALA A N 1
ATOM 723 C CA . ALA A 1 99 ? 11.220 -16.057 -17.824 1.00 67.88 99 ALA A CA 1
ATOM 724 C C . ALA A 1 99 ? 10.170 -17.092 -18.312 1.00 67.88 99 ALA A C 1
ATOM 726 O O . ALA A 1 99 ? 10.537 -18.214 -18.654 1.00 67.88 99 ALA A O 1
ATOM 727 N N . GLY A 1 100 ? 8.884 -16.712 -18.403 1.00 56.31 100 GLY A N 1
ATOM 728 C CA . GLY A 1 100 ? 7.794 -17.480 -19.027 1.00 56.31 100 GLY A CA 1
ATOM 729 C C . GLY A 1 100 ? 7.398 -17.095 -20.468 1.00 56.31 100 GLY A C 1
ATOM 730 O O . GLY A 1 100 ? 6.422 -17.633 -20.974 1.00 56.31 100 GLY A O 1
ATOM 731 N N . GLY A 1 101 ? 8.097 -16.174 -21.141 1.00 53.66 101 GLY A N 1
ATOM 732 C CA . GLY A 1 101 ? 7.927 -15.851 -22.569 1.00 53.66 101 GLY A CA 1
ATOM 733 C C . GLY A 1 101 ? 6.696 -15.019 -22.968 1.00 53.66 101 GLY A C 1
ATOM 734 O O . GLY A 1 101 ? 6.596 -14.621 -24.127 1.00 53.66 101 GLY A O 1
ATOM 735 N N . GLU A 1 102 ? 5.780 -14.716 -22.048 1.00 60.03 102 GLU A N 1
ATOM 736 C CA . GLU A 1 102 ? 4.535 -14.001 -22.360 1.00 60.03 102 GLU A CA 1
ATOM 737 C C . GLU A 1 102 ? 4.610 -12.479 -22.109 1.00 60.03 102 GLU A C 1
ATOM 739 O O . GLU A 1 102 ? 5.353 -12.008 -21.233 1.00 60.03 102 GLU A O 1
ATOM 744 N N . PRO A 1 103 ? 3.838 -11.664 -22.860 1.00 69.44 103 PRO A N 1
ATOM 745 C CA . PRO A 1 103 ? 3.630 -10.266 -22.506 1.00 69.44 103 PRO A CA 1
ATOM 746 C C . PRO A 1 103 ? 2.967 -10.179 -21.127 1.00 69.44 103 PRO A C 1
ATOM 748 O O . PRO A 1 103 ? 2.034 -10.916 -20.820 1.00 69.44 103 PRO A O 1
ATOM 751 N N . PHE A 1 104 ? 3.441 -9.258 -20.287 1.00 77.12 104 PHE A N 1
ATOM 752 C CA . PHE A 1 104 ? 2.807 -9.015 -18.997 1.00 77.12 104 PHE A CA 1
ATOM 753 C C . PHE A 1 104 ? 1.382 -8.488 -19.210 1.00 77.12 104 PHE A C 1
ATOM 755 O O . PHE A 1 104 ? 1.186 -7.444 -19.835 1.00 77.12 104 PHE A O 1
ATOM 762 N N . THR A 1 105 ? 0.401 -9.186 -18.645 1.00 80.75 105 THR A N 1
ATOM 763 C CA . THR A 1 105 ? -0.978 -8.716 -18.511 1.00 80.75 105 THR A CA 1
ATOM 764 C C . THR A 1 105 ? -1.435 -8.938 -17.072 1.00 80.75 105 THR A C 1
ATOM 766 O O . THR A 1 105 ? -1.023 -9.886 -16.401 1.00 80.75 105 THR A O 1
ATOM 769 N N . PHE A 1 106 ? -2.320 -8.073 -16.578 1.00 81.69 106 PHE A N 1
ATOM 770 C CA . PHE A 1 106 ? -2.937 -8.268 -15.263 1.00 81.69 106 PHE A CA 1
ATOM 771 C C . PHE A 1 106 ? -3.815 -9.528 -15.209 1.00 81.69 106 PHE A C 1
ATOM 773 O O . PHE A 1 106 ? -4.043 -10.080 -14.134 1.00 81.69 106 PHE A O 1
ATOM 780 N N . GLU A 1 107 ? -4.313 -9.995 -16.352 1.00 80.31 107 GLU A N 1
ATOM 781 C CA . GLU A 1 107 ? -5.152 -11.194 -16.457 1.00 80.31 107 GLU A CA 1
ATOM 782 C C . GLU A 1 107 ? -4.375 -12.472 -16.122 1.00 80.31 107 GLU A C 1
ATOM 784 O O . GLU A 1 107 ? -4.940 -13.384 -15.520 1.00 80.31 107 GLU A O 1
ATOM 789 N N . ASN A 1 108 ? -3.072 -12.489 -16.413 1.00 72.50 108 ASN A N 1
ATOM 790 C CA . ASN A 1 108 ? -2.186 -13.626 -16.163 1.00 72.50 108 ASN A CA 1
ATOM 791 C C . ASN A 1 108 ? -1.732 -13.744 -14.696 1.00 72.50 108 ASN A C 1
ATOM 793 O O . ASN A 1 108 ? -1.146 -14.753 -14.306 1.00 72.50 108 ASN A O 1
ATOM 797 N N . LEU A 1 109 ? -1.984 -12.731 -13.860 1.00 74.56 109 LEU A N 1
ATOM 798 C CA . LEU A 1 109 ? -1.649 -12.790 -12.437 1.00 74.56 109 LEU A CA 1
ATOM 799 C C . LEU A 1 109 ? -2.677 -13.641 -11.670 1.00 74.56 109 LEU A C 1
ATOM 801 O O . LEU A 1 109 ? -3.875 -13.520 -11.948 1.00 74.56 109 LEU A O 1
ATOM 805 N N . PRO A 1 110 ? -2.253 -14.427 -10.654 1.00 69.06 110 PRO A N 1
ATOM 806 C CA . PRO A 1 110 ? -3.164 -15.203 -9.820 1.00 69.06 110 PRO A CA 1
ATOM 807 C C . PRO A 1 110 ? -4.337 -14.359 -9.323 1.00 69.06 110 PRO A C 1
ATOM 809 O O . PRO A 1 110 ? -4.157 -13.244 -8.821 1.00 69.06 110 PRO A O 1
ATOM 812 N N . GLN A 1 111 ? -5.546 -14.894 -9.489 1.00 68.44 111 GLN A N 1
ATOM 813 C CA . GLN A 1 111 ? -6.750 -14.198 -9.068 1.00 68.44 111 GLN A CA 1
ATOM 814 C C . GLN A 1 111 ? -6.786 -14.116 -7.537 1.00 68.44 111 GLN A C 1
ATOM 816 O O . GLN A 1 111 ? -6.560 -15.121 -6.855 1.00 68.44 111 GLN A O 1
ATOM 821 N N . PRO A 1 112 ? -7.063 -12.933 -6.979 1.00 69.69 112 PRO A N 1
ATOM 822 C CA . PRO A 1 112 ? -7.149 -12.761 -5.542 1.00 69.69 112 PRO A CA 1
ATOM 823 C C . PRO A 1 112 ? -8.363 -13.495 -4.951 1.00 69.69 112 PRO A C 1
ATOM 825 O O . PRO A 1 112 ? -9.362 -13.718 -5.645 1.00 69.69 112 PRO A O 1
ATOM 828 N N . PRO A 1 113 ? -8.317 -13.858 -3.656 1.00 68.75 113 PRO A N 1
ATOM 829 C CA . PRO A 1 113 ? -9.412 -14.556 -2.998 1.00 68.75 113 PRO A CA 1
ATOM 830 C C . PRO A 1 113 ? -10.605 -13.604 -2.828 1.00 68.75 113 PRO A C 1
ATOM 832 O O . PRO A 1 113 ? -10.669 -12.840 -1.874 1.00 68.75 113 PRO A O 1
ATOM 835 N N . GLY A 1 114 ? -11.560 -13.635 -3.757 1.00 71.44 114 GLY A N 1
ATOM 836 C CA . GLY A 1 114 ? -12.786 -12.832 -3.703 1.00 71.44 114 GLY A CA 1
ATOM 837 C C . GLY A 1 114 ? -12.621 -11.366 -4.131 1.00 71.44 114 GLY A C 1
ATOM 838 O O . GLY A 1 114 ? -11.537 -10.793 -4.126 1.00 71.44 114 GLY A O 1
ATOM 839 N N . GLN A 1 115 ? -13.737 -10.735 -4.496 1.00 73.75 115 GLN A N 1
ATOM 840 C CA . GLN A 1 115 ? -13.793 -9.368 -5.034 1.00 73.75 115 GLN A CA 1
ATOM 841 C C . GLN A 1 115 ? -14.451 -8.400 -4.027 1.00 73.75 115 GLN A C 1
ATOM 843 O O . GLN A 1 115 ? -15.208 -8.858 -3.161 1.00 73.75 115 GLN A O 1
ATOM 848 N N . PRO A 1 116 ? -14.181 -7.079 -4.080 1.00 87.12 116 PRO A N 1
ATOM 849 C CA . PRO A 1 116 ? -13.289 -6.370 -5.010 1.00 87.12 116 PRO A CA 1
ATOM 850 C C . PRO A 1 116 ? -11.807 -6.365 -4.578 1.00 87.12 116 PRO A C 1
ATOM 852 O O . PRO A 1 116 ? -11.495 -5.982 -3.450 1.00 87.12 116 PRO A O 1
AT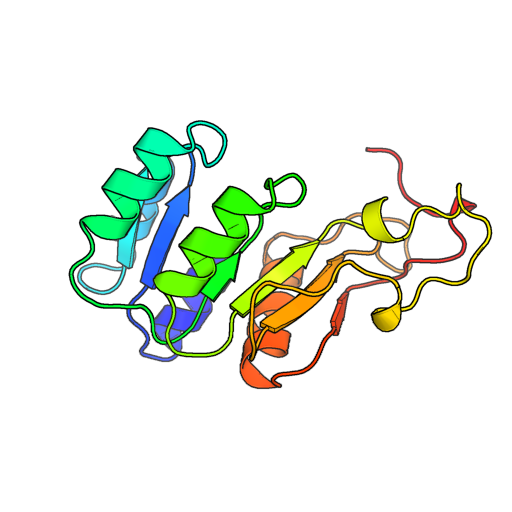OM 855 N N . TRP A 1 117 ? -10.892 -6.723 -5.483 1.00 91.12 117 TRP A N 1
ATOM 856 C CA . TRP A 1 117 ? -9.442 -6.715 -5.240 1.00 91.12 117 TRP A CA 1
ATOM 857 C C . TRP A 1 117 ? -8.678 -6.248 -6.480 1.00 91.12 117 TRP A C 1
ATOM 859 O O . TRP A 1 117 ? -8.892 -6.759 -7.577 1.00 91.12 117 TRP A O 1
ATOM 869 N N . TYR A 1 118 ? -7.769 -5.298 -6.280 1.00 93.12 118 TYR A N 1
ATOM 870 C CA . TYR A 1 118 ? -6.999 -4.626 -7.321 1.00 93.12 118 TYR A CA 1
ATOM 871 C C . TYR A 1 118 ? -5.501 -4.762 -7.071 1.00 93.12 118 TYR A C 1
ATOM 873 O O . TYR A 1 118 ? -5.048 -5.015 -5.953 1.00 93.12 118 TYR A O 1
ATOM 881 N N . ARG A 1 119 ? -4.716 -4.586 -8.124 1.00 92.69 119 ARG A N 1
ATOM 882 C CA . ARG A 1 119 ? -3.269 -4.781 -8.126 1.00 92.69 119 ARG A CA 1
ATOM 883 C C . ARG A 1 119 ? -2.582 -3.511 -8.591 1.00 92.69 119 ARG A C 1
ATOM 885 O O . ARG A 1 119 ? -2.962 -2.929 -9.602 1.00 92.69 119 ARG A O 1
ATOM 892 N N . LEU A 1 120 ? -1.551 -3.110 -7.861 1.00 95.69 120 LEU A N 1
ATOM 893 C CA . LEU A 1 120 ? -0.568 -2.140 -8.315 1.00 95.69 120 LEU A CA 1
ATOM 894 C C . LEU A 1 120 ? 0.731 -2.888 -8.608 1.00 95.69 120 LEU A C 1
ATOM 896 O O . LEU A 1 120 ? 1.338 -3.408 -7.675 1.00 95.69 120 LEU A O 1
ATOM 900 N N . VAL A 1 121 ? 1.180 -2.921 -9.863 1.00 94.81 121 VAL A N 1
ATOM 901 C CA . VAL A 1 121 ? 2.511 -3.455 -10.200 1.00 94.81 121 VAL A CA 1
ATOM 902 C C . VAL A 1 121 ? 3.523 -2.320 -10.307 1.00 94.81 121 VAL A C 1
ATOM 904 O O . VAL A 1 121 ? 3.323 -1.355 -11.047 1.00 94.81 121 VAL A O 1
ATOM 907 N N . LEU A 1 122 ? 4.607 -2.440 -9.544 1.00 95.44 122 LEU A N 1
ATOM 908 C CA . LEU A 1 122 ? 5.709 -1.486 -9.505 1.00 95.44 122 LEU A CA 1
ATOM 909 C C . LEU A 1 122 ? 6.754 -1.841 -10.561 1.00 95.44 122 LEU A C 1
ATOM 911 O O . LEU A 1 122 ? 7.437 -2.856 -10.449 1.00 95.44 122 LEU A O 1
ATOM 915 N N . GLY A 1 123 ? 6.880 -0.990 -11.566 1.00 94.50 123 GLY A N 1
ATOM 916 C CA . GLY A 1 123 ? 7.966 -0.967 -12.533 1.00 94.50 123 GLY A CA 1
ATOM 917 C C . GLY A 1 123 ? 9.130 -0.081 -12.094 1.00 94.50 123 GLY A C 1
ATOM 918 O O . GLY A 1 123 ? 9.293 0.225 -10.911 1.00 94.50 123 GLY A O 1
ATOM 919 N N . TRP A 1 124 ? 9.951 0.316 -13.061 1.00 94.38 124 TRP A N 1
ATOM 920 C CA . TRP A 1 124 ? 11.024 1.298 -12.894 1.00 94.38 124 TRP A CA 1
ATOM 921 C C . TRP A 1 124 ? 10.678 2.614 -13.593 1.00 94.38 124 TRP A C 1
ATOM 923 O O . TRP A 1 124 ? 9.820 2.676 -14.471 1.00 94.38 124 TRP A O 1
ATOM 933 N N . SER A 1 125 ? 11.334 3.700 -13.204 1.00 94.06 125 SER A N 1
ATOM 934 C CA . SER A 1 125 ? 11.175 4.991 -13.865 1.00 94.06 125 SER A CA 1
ATOM 935 C C . SER A 1 125 ? 11.756 4.962 -15.284 1.00 94.06 125 SER A C 1
ATOM 937 O O . SER A 1 125 ? 12.614 4.144 -15.602 1.00 94.06 125 SER A O 1
ATOM 939 N N . LYS A 1 126 ? 11.390 5.943 -16.119 1.00 88.69 126 LYS A N 1
ATOM 940 C CA . LYS A 1 126 ? 11.966 6.123 -17.469 1.00 88.69 126 LYS A CA 1
ATOM 941 C C . LYS A 1 126 ? 13.488 6.298 -17.490 1.00 88.69 126 LYS A C 1
ATOM 943 O O . LYS A 1 126 ? 14.109 6.185 -18.537 1.00 88.69 126 LYS A O 1
ATOM 948 N N . THR A 1 127 ? 14.082 6.648 -16.352 1.00 89.88 127 THR A N 1
ATOM 949 C CA . THR A 1 127 ? 15.534 6.796 -16.205 1.00 89.88 127 THR A CA 1
ATOM 950 C C . THR A 1 127 ? 16.201 5.503 -15.737 1.00 89.88 127 THR A C 1
ATOM 952 O O . THR A 1 127 ? 17.379 5.537 -15.402 1.00 89.88 127 THR A O 1
ATOM 955 N N . GLY A 1 128 ? 15.457 4.396 -15.633 1.00 87.88 128 GLY A N 1
ATOM 956 C CA . GLY A 1 128 ? 15.959 3.142 -15.079 1.00 87.88 128 GLY A CA 1
ATOM 957 C C . GLY A 1 128 ? 16.248 3.237 -13.579 1.00 87.88 128 GLY A C 1
ATOM 958 O O . GLY A 1 128 ? 17.262 2.726 -13.118 1.00 87.88 128 GLY A O 1
ATOM 959 N N . ALA A 1 129 ? 15.400 3.918 -12.801 1.00 91.62 129 ALA A N 1
ATOM 960 C CA . ALA A 1 129 ? 15.543 4.006 -11.344 1.00 91.62 129 ALA A CA 1
ATOM 961 C C . ALA A 1 129 ? 14.320 3.438 -10.611 1.00 91.62 129 ALA A C 1
ATOM 963 O O . ALA A 1 129 ? 13.205 3.440 -11.134 1.00 91.62 129 ALA A O 1
ATOM 964 N N . TRP A 1 130 ? 14.517 2.969 -9.378 1.00 93.94 130 TRP A N 1
ATOM 965 C CA . TRP A 1 130 ? 13.408 2.569 -8.511 1.00 93.94 130 TRP A CA 1
ATOM 966 C C . TRP A 1 130 ? 12.615 3.785 -8.020 1.00 93.94 130 TRP A C 1
ATOM 968 O O . TRP A 1 130 ? 13.182 4.840 -7.740 1.00 93.94 130 TRP A O 1
ATOM 978 N N . HIS A 1 131 ? 11.298 3.615 -7.899 1.00 95.56 131 HIS A N 1
ATOM 979 C CA . HIS A 1 131 ? 10.391 4.652 -7.413 1.00 95.56 131 HIS A CA 1
ATOM 980 C C . HIS A 1 131 ? 10.565 4.942 -5.922 1.00 95.56 131 HIS A C 1
ATOM 982 O O . HIS A 1 131 ? 10.895 4.056 -5.127 1.00 95.56 131 HIS A O 1
ATOM 988 N N . SER A 1 132 ? 10.289 6.186 -5.533 1.00 95.44 132 SER A N 1
ATOM 989 C CA . SER A 1 132 ? 10.334 6.593 -4.130 1.00 95.44 132 SER A CA 1
ATOM 990 C C . SER A 1 132 ? 9.146 6.028 -3.329 1.00 95.44 132 SER A C 1
ATOM 992 O O . SER A 1 132 ? 8.099 5.692 -3.897 1.00 95.44 132 SER A O 1
ATOM 994 N N . PRO A 1 133 ? 9.249 5.952 -1.988 1.00 95.25 133 PRO A N 1
ATOM 995 C CA . PRO A 1 133 ? 8.114 5.593 -1.140 1.00 95.25 133 PRO A CA 1
ATOM 996 C C . PRO A 1 133 ? 6.880 6.486 -1.342 1.00 95.25 133 PRO A C 1
ATOM 998 O O . PRO A 1 133 ? 5.759 5.984 -1.237 1.00 95.25 133 PRO A O 1
ATOM 1001 N N . ASP A 1 134 ? 7.070 7.774 -1.641 1.00 96.94 134 ASP A N 1
ATOM 1002 C CA . ASP A 1 134 ? 5.994 8.729 -1.928 1.00 96.94 134 ASP A CA 1
ATOM 1003 C C . ASP A 1 134 ? 5.265 8.389 -3.229 1.00 96.94 134 ASP A C 1
ATOM 1005 O O . ASP A 1 134 ? 4.037 8.298 -3.241 1.00 96.94 134 ASP A O 1
ATOM 1009 N N . GLU A 1 135 ? 6.006 8.116 -4.305 1.00 97.12 135 GLU A N 1
ATOM 1010 C CA . GLU A 1 135 ? 5.430 7.737 -5.601 1.00 97.12 135 GLU A CA 1
ATOM 1011 C C . GLU A 1 135 ? 4.644 6.425 -5.503 1.00 97.12 135 GLU A C 1
ATOM 1013 O O . GLU A 1 135 ? 3.506 6.334 -5.970 1.00 97.12 135 GLU A O 1
ATOM 1018 N N . ILE A 1 136 ? 5.225 5.419 -4.840 1.00 97.38 136 ILE A N 1
ATOM 1019 C CA . ILE A 1 136 ? 4.587 4.114 -4.622 1.00 97.38 136 ILE A CA 1
ATOM 1020 C C . ILE A 1 136 ? 3.297 4.280 -3.813 1.00 97.38 136 ILE A C 1
ATOM 1022 O O . ILE A 1 136 ? 2.261 3.704 -4.153 1.00 97.38 136 ILE A O 1
ATOM 1026 N N . SER A 1 137 ? 3.350 5.074 -2.745 1.00 97.81 137 SER A N 1
ATOM 1027 C CA . SER A 1 137 ? 2.204 5.324 -1.873 1.00 97.81 137 SER A CA 1
ATOM 1028 C C . SER A 1 137 ? 1.073 6.046 -2.603 1.00 97.81 137 SER A C 1
ATOM 1030 O O . SER A 1 137 ? -0.072 5.597 -2.542 1.00 97.81 137 SER A O 1
ATOM 1032 N N . ALA A 1 138 ? 1.392 7.113 -3.341 1.00 98.06 138 ALA A N 1
ATOM 1033 C CA . ALA A 1 138 ? 0.419 7.873 -4.118 1.00 98.06 138 ALA A CA 1
ATOM 1034 C C . ALA A 1 138 ? -0.255 6.998 -5.188 1.00 98.06 138 ALA A C 1
ATOM 1036 O O . ALA A 1 138 ? -1.480 7.015 -5.335 1.00 98.06 138 ALA A O 1
ATOM 1037 N N . ALA A 1 139 ? 0.523 6.170 -5.893 1.00 98.12 139 ALA A N 1
ATOM 1038 C CA . ALA A 1 139 ? -0.012 5.222 -6.865 1.00 98.12 139 ALA A CA 1
ATOM 1039 C C . ALA A 1 139 ? -0.948 4.191 -6.210 1.00 98.12 139 ALA A C 1
ATOM 1041 O O . ALA A 1 139 ? -2.020 3.902 -6.744 1.00 98.12 139 ALA A O 1
ATOM 1042 N N . ALA A 1 140 ? -0.593 3.670 -5.032 1.00 98.19 140 ALA A N 1
ATOM 1043 C CA . ALA A 1 140 ? -1.414 2.688 -4.326 1.00 98.19 140 ALA A CA 1
ATOM 1044 C C . ALA A 1 140 ? -2.760 3.276 -3.875 1.00 98.19 140 ALA A C 1
ATOM 1046 O O . ALA A 1 140 ? -3.806 2.645 -4.052 1.00 98.19 140 ALA A O 1
ATOM 1047 N N . VAL A 1 141 ? -2.759 4.508 -3.356 1.00 98.25 141 VAL A N 1
ATOM 1048 C CA . VAL A 1 141 ? -3.996 5.218 -2.997 1.00 98.25 141 VAL A CA 1
ATOM 1049 C C . VAL A 1 141 ? -4.828 5.538 -4.243 1.00 98.25 141 VAL A C 1
ATOM 1051 O O . VAL A 1 141 ? -6.055 5.402 -4.215 1.00 98.25 141 VAL A O 1
ATOM 1054 N N . ALA A 1 142 ? -4.196 5.913 -5.358 1.00 98.19 142 ALA A N 1
ATOM 1055 C CA . ALA A 1 142 ? -4.895 6.156 -6.617 1.00 98.19 142 ALA A CA 1
ATOM 1056 C C . ALA A 1 142 ? -5.615 4.895 -7.128 1.00 98.19 142 ALA A C 1
ATOM 1058 O O . ALA A 1 142 ? -6.799 4.971 -7.458 1.00 98.19 142 ALA A O 1
ATOM 1059 N N . VAL A 1 143 ? -4.946 3.737 -7.120 1.00 97.69 143 VAL A N 1
ATOM 1060 C CA . VAL A 1 143 ? -5.541 2.430 -7.462 1.00 97.69 143 VAL A CA 1
ATOM 1061 C C . VAL A 1 143 ? -6.730 2.120 -6.550 1.00 97.69 143 VAL A C 1
ATOM 1063 O O . VAL A 1 143 ? -7.803 1.754 -7.035 1.00 97.69 143 VAL A O 1
ATOM 1066 N N . LEU A 1 144 ? -6.589 2.354 -5.241 1.00 96.88 144 LEU A N 1
ATOM 1067 C CA . LEU A 1 144 ? -7.662 2.114 -4.272 1.00 96.88 144 LEU A CA 1
ATOM 1068 C C . LEU A 1 144 ? -8.912 2.952 -4.577 1.00 96.88 144 LEU A C 1
ATOM 1070 O O . LEU A 1 144 ? -10.031 2.436 -4.556 1.00 96.88 144 LEU A O 1
ATOM 1074 N N . ARG A 1 145 ? -8.724 4.242 -4.877 1.00 96.44 145 ARG A N 1
ATOM 1075 C CA . ARG A 1 145 ? -9.818 5.173 -5.196 1.00 96.44 145 ARG A CA 1
ATOM 1076 C C . ARG A 1 145 ? -10.473 4.858 -6.536 1.00 96.44 145 ARG A C 1
ATOM 1078 O O . ARG A 1 145 ? -11.695 4.908 -6.642 1.00 96.44 145 ARG A O 1
ATOM 1085 N N . GLN A 1 146 ? -9.665 4.548 -7.546 1.00 96.88 146 GLN A N 1
ATOM 1086 C CA . GLN A 1 146 ? -10.136 4.295 -8.908 1.00 96.88 146 GLN A CA 1
ATOM 1087 C C . GLN A 1 146 ? -10.764 2.910 -9.069 1.00 96.88 146 GLN A C 1
ATOM 1089 O O . GLN A 1 146 ? -11.496 2.709 -10.033 1.00 96.88 146 GLN A O 1
ATOM 1094 N N . LYS A 1 147 ? -10.509 1.979 -8.136 1.00 94.94 147 LYS A N 1
ATOM 1095 C CA . LYS A 1 147 ? -11.056 0.616 -8.161 1.00 94.94 147 LYS A CA 1
ATOM 1096 C C . LYS A 1 147 ? -10.760 -0.089 -9.487 1.00 94.94 147 LYS A C 1
ATOM 1098 O O . LYS A 1 147 ? -11.642 -0.659 -10.124 1.00 94.94 147 LYS A O 1
ATOM 1103 N N . ARG A 1 148 ? -9.506 0.007 -9.917 1.00 93.94 148 ARG A N 1
ATOM 1104 C CA . ARG A 1 148 ? -8.983 -0.645 -11.117 1.00 93.94 148 ARG A CA 1
ATOM 1105 C C . ARG A 1 148 ? -7.517 -0.957 -10.906 1.00 93.94 148 ARG A C 1
ATOM 1107 O O . ARG A 1 148 ? -6.843 -0.202 -10.209 1.00 93.94 148 ARG A O 1
ATOM 1114 N N . ASP A 1 149 ? -7.042 -2.021 -11.534 1.00 94.31 149 ASP A N 1
ATOM 1115 C CA . ASP A 1 149 ? -5.618 -2.337 -11.554 1.00 94.31 149 ASP A CA 1
ATOM 1116 C C . ASP A 1 149 ? -4.795 -1.176 -12.123 1.00 94.31 149 ASP A C 1
ATOM 1118 O O . ASP A 1 149 ? -5.266 -0.393 -12.956 1.00 94.31 149 ASP A O 1
ATOM 1122 N N . GLY A 1 150 ? -3.559 -1.056 -11.651 1.00 95.56 150 GLY A N 1
ATOM 1123 C CA . GLY A 1 150 ? -2.657 0.017 -12.026 1.00 95.56 150 GLY A CA 1
ATOM 1124 C C . GLY A 1 150 ? -1.207 -0.429 -12.104 1.00 95.56 150 GLY A C 1
ATOM 1125 O O . GLY A 1 150 ? -0.784 -1.416 -11.503 1.00 95.56 150 GLY A O 1
ATOM 1126 N N . GLN A 1 151 ? -0.430 0.344 -12.847 1.00 96.00 151 GLN A N 1
ATOM 1127 C CA . GLN A 1 151 ? 1.005 0.176 -13.010 1.00 96.00 151 GLN A CA 1
ATOM 1128 C C . GLN A 1 151 ? 1.679 1.506 -12.677 1.00 96.00 151 GLN A C 1
ATOM 1130 O O . GLN A 1 151 ? 1.197 2.561 -13.094 1.00 96.00 151 GLN A O 1
ATOM 1135 N N . LEU A 1 152 ? 2.787 1.455 -11.941 1.00 97.12 152 LEU A N 1
ATOM 1136 C CA . LEU A 1 152 ? 3.662 2.604 -11.723 1.00 97.12 152 LEU A CA 1
ATOM 1137 C C . LEU A 1 152 ? 4.983 2.356 -12.453 1.00 97.12 152 LEU A C 1
ATOM 1139 O O . LEU A 1 152 ? 5.650 1.375 -12.155 1.00 97.12 152 LEU A O 1
ATOM 1143 N N . GLY A 1 153 ? 5.354 3.230 -13.387 1.00 95.69 153 GLY A N 1
ATOM 1144 C CA . GLY A 1 153 ? 6.591 3.090 -14.160 1.00 95.69 153 GLY A CA 1
ATOM 1145 C C . GLY A 1 153 ? 6.490 2.105 -15.328 1.00 95.69 153 GLY A C 1
ATOM 1146 O O . GLY A 1 153 ? 5.401 1.785 -15.806 1.00 95.69 153 GLY A O 1
ATOM 1147 N N . GLU A 1 154 ? 7.643 1.653 -15.806 1.00 93.88 154 GLU A N 1
ATOM 1148 C CA . GLU A 1 154 ? 7.832 0.750 -16.938 1.00 93.88 154 GLU A CA 1
ATOM 1149 C C . GLU A 1 154 ? 8.126 -0.675 -16.458 1.00 93.88 154 GLU A C 1
ATOM 1151 O O . GLU A 1 154 ? 8.817 -0.889 -15.466 1.00 93.88 154 GLU A O 1
ATOM 1156 N N . LEU A 1 155 ? 7.581 -1.666 -17.166 1.00 91.50 155 LEU A N 1
ATOM 1157 C CA . LEU A 1 155 ? 7.858 -3.092 -16.935 1.00 91.50 155 LEU A CA 1
ATOM 1158 C C . LEU A 1 155 ? 8.635 -3.718 -18.095 1.00 91.50 155 LEU A C 1
ATOM 1160 O O . LEU A 1 155 ? 8.961 -4.908 -18.051 1.00 91.50 155 LEU A O 1
ATOM 1164 N N . ARG A 1 156 ? 8.884 -2.951 -19.162 1.00 88.94 156 ARG A N 1
ATOM 1165 C CA . ARG A 1 156 ? 9.532 -3.400 -20.393 1.00 88.94 156 ARG A CA 1
ATOM 1166 C C . ARG A 1 156 ? 10.325 -2.259 -21.047 1.00 88.94 156 ARG A C 1
ATOM 1168 O O . ARG A 1 156 ? 9.883 -1.120 -20.927 1.00 88.94 156 ARG A O 1
ATOM 1175 N N . PRO A 1 157 ? 11.395 -2.595 -21.795 1.00 89.38 157 PRO A N 1
ATOM 1176 C CA . PRO A 1 157 ? 11.945 -3.948 -21.963 1.00 89.38 157 PRO A CA 1
ATOM 1177 C C . PRO A 1 157 ? 12.643 -4.432 -20.681 1.00 89.38 157 PRO A C 1
ATOM 1179 O O . PRO A 1 157 ? 13.207 -3.645 -19.939 1.00 89.38 157 PRO A O 1
ATOM 1182 N N . TRP A 1 158 ? 12.575 -5.734 -20.374 1.00 88.50 158 TRP A N 1
ATOM 1183 C CA . TRP A 1 158 ? 13.103 -6.265 -19.101 1.00 88.50 158 TRP A CA 1
ATOM 1184 C C . TRP A 1 158 ? 14.612 -6.055 -18.929 1.00 88.50 158 TRP A C 1
ATOM 1186 O O . TRP A 1 158 ? 15.099 -5.990 -17.806 1.00 88.50 158 TRP A O 1
ATOM 1196 N N . THR A 1 159 ? 15.334 -5.902 -20.040 1.00 87.44 159 THR A N 1
ATOM 1197 C CA . THR A 1 159 ? 16.756 -5.537 -20.080 1.00 87.44 159 THR A CA 1
ATOM 1198 C C . THR A 1 159 ? 17.063 -4.207 -19.403 1.00 87.44 159 THR A C 1
ATOM 1200 O O . THR A 1 159 ? 18.193 -4.006 -18.977 1.00 87.44 159 THR A O 1
ATOM 1203 N N . ASP A 1 160 ? 16.067 -3.329 -19.280 1.00 89.31 160 ASP A N 1
ATOM 1204 C CA . ASP A 1 160 ? 16.221 -1.993 -18.705 1.00 89.31 160 ASP A CA 1
ATOM 1205 C C . ASP A 1 160 ? 15.857 -1.981 -17.213 1.00 89.31 160 ASP A C 1
ATOM 1207 O O . ASP A 1 160 ? 15.919 -0.940 -16.555 1.00 89.31 160 ASP A O 1
ATOM 1211 N N . ARG A 1 161 ? 15.468 -3.140 -16.661 1.00 90.94 161 ARG A N 1
ATOM 1212 C CA . ARG A 1 161 ? 15.163 -3.279 -15.242 1.00 90.94 161 ARG A CA 1
ATOM 1213 C C . ARG A 1 161 ? 16.422 -2.966 -14.424 1.00 90.94 161 ARG A C 1
ATOM 1215 O O . ARG A 1 161 ? 17.441 -3.626 -14.625 1.00 90.94 161 ARG A O 1
ATOM 1222 N N . PRO A 1 162 ? 16.344 -2.059 -13.438 1.00 89.38 162 PRO A N 1
ATOM 1223 C CA . PRO A 1 162 ? 17.475 -1.773 -12.570 1.00 89.38 162 PRO A CA 1
ATOM 1224 C C . PRO A 1 162 ? 17.865 -3.016 -11.769 1.00 89.38 162 PRO A C 1
ATOM 1226 O O . PRO A 1 162 ? 17.004 -3.793 -11.335 1.00 89.38 162 PRO A O 1
ATOM 1229 N N . GLU A 1 163 ? 19.162 -3.194 -11.540 1.00 83.31 163 GLU A N 1
ATOM 1230 C CA . GLU A 1 163 ? 19.632 -4.175 -10.567 1.00 83.31 163 GLU A CA 1
ATOM 1231 C C . GLU A 1 163 ? 19.149 -3.782 -9.156 1.00 83.31 163 GLU A C 1
ATOM 1233 O O . GLU A 1 163 ? 18.846 -2.614 -8.877 1.00 83.31 163 GLU A O 1
ATOM 1238 N N . ALA A 1 164 ? 18.963 -4.787 -8.301 1.00 65.56 164 ALA A N 1
ATOM 1239 C CA . ALA A 1 164 ? 18.461 -4.616 -6.937 1.00 65.56 164 ALA A CA 1
ATOM 1240 C C . ALA A 1 164 ? 19.611 -4.605 -5.929 1.00 65.56 164 ALA A C 1
ATOM 1242 O O . ALA A 1 164 ? 20.563 -5.390 -6.136 1.00 65.56 164 ALA A O 1
#

pLDDT: mean 89.18, std 9.18, range [53.66, 98.25]